Protein AF-A0A6C0L0I3-F1 (afdb_monomer_lite)

Foldseek 3Di:
DDDDPPADWDADPVHNPDTDGDFLVRLCVVLPHDPVVCPPHDRVVSCVCSVPDHSVVVVVVVVVVVVQVVCVVVQKGKWWWKFAQPVDPDDALVRIDTFIWIQGLQQWIDGDPVRVVVVTGFDADPQWIWTADPPAPDDDSNDDDTDIFGWDDDDPTIGTPDPPND

pLDDT: mean 88.25, std 11.43, range [36.69, 97.19]

Secondary structure (DSSP, 8-state):
----TTSPPEEPSS-TT-EEPPPHHHHHHHTT--GGGGTT--HHHHHHHHHHS--HHHHHHHHHHHHHHHHHHTTEEEEEEEEE-TTSSS--TTSEEEEEEEEETT-EEEE-HHHHTTTPPB-EETTEEEEE-TT--EEETTEEEEEEEEEEEETTEEEE-SGGG-

Sequence (166 aa):
MQCRSTEPFIVHPEQPELSRIFTPTEHCRVKGIPEELIQGLSDTVAHQILGQSVVFPAFEALALALGNSLWSWVGMMPIMVEVVDESQPVIGGDDFHWATALVDAKGTLKLSPAAQKQGMPFNIMDGQLAVYSPNGTQKSCGHKPCEYLPVMMSGDAIMVTSSLVH

InterPro domains:
  IPR029063 S-adenosyl-L-methionine-dependent methyltransferase superfamily [SSF53335] (7-70)

Organism: Klebsiella oxytoca (NCBI:txid571)

Radius of gyration: 22.99 Å; chains: 1; bounding box: 58×33×54 Å

Structure (mmCIF, N/CA/C/O backbone):
data_AF-A0A6C0L0I3-F1
#
_entry.id   AF-A0A6C0L0I3-F1
#
loop_
_atom_site.group_PDB
_atom_site.id
_atom_site.type_symbol
_atom_site.label_atom_id
_atom_site.label_alt_id
_atom_site.label_comp_id
_atom_site.label_asym_id
_atom_site.label_entity_id
_atom_site.label_seq_id
_atom_site.pdbx_PDB_ins_code
_atom_site.Cartn_x
_atom_site.Cartn_y
_atom_site.Cartn_z
_atom_site.occupancy
_atom_site.B_iso_or_equiv
_atom_site.auth_seq_id
_atom_site.auth_comp_id
_atom_site.auth_asym_id
_atom_site.auth_atom_id
_atom_site.pdbx_PDB_model_num
ATOM 1 N N . MET A 1 1 ? 29.157 -0.554 -30.844 1.00 41.69 1 MET A N 1
ATOM 2 C CA . MET A 1 1 ? 28.101 -0.222 -29.863 1.00 41.69 1 MET A CA 1
ATOM 3 C C . MET A 1 1 ? 28.792 -0.086 -28.515 1.00 41.69 1 MET A C 1
ATOM 5 O O . MET A 1 1 ? 29.497 -1.010 -28.137 1.00 41.69 1 MET A O 1
ATOM 9 N N . GLN A 1 2 ? 28.746 1.081 -27.871 1.00 42.22 2 GLN A N 1
ATOM 10 C CA . GLN A 1 2 ? 29.479 1.306 -26.620 1.00 42.22 2 GLN A CA 1
ATOM 11 C C . GLN A 1 2 ? 28.735 0.610 -25.472 1.00 42.22 2 GLN A C 1
ATOM 13 O O . GLN A 1 2 ? 27.675 1.068 -25.055 1.00 42.22 2 GLN A O 1
ATOM 18 N N . CYS A 1 3 ? 29.264 -0.527 -25.011 1.00 53.19 3 CYS A N 1
ATOM 19 C CA . CYS A 1 3 ? 28.746 -1.248 -23.850 1.00 53.19 3 CYS A CA 1
ATOM 20 C C . CYS A 1 3 ? 28.895 -0.389 -22.589 1.00 53.19 3 CYS A C 1
ATOM 22 O O . CYS A 1 3 ? 29.996 0.068 -22.273 1.00 53.19 3 CYS A O 1
ATOM 24 N N . ARG A 1 4 ? 27.798 -0.172 -21.855 1.00 59.34 4 ARG A N 1
ATOM 25 C CA . ARG A 1 4 ? 27.837 0.457 -20.530 1.00 59.34 4 ARG A CA 1
ATOM 26 C C . ARG A 1 4 ? 28.361 -0.568 -19.525 1.00 59.34 4 ARG A C 1
ATOM 28 O O . ARG A 1 4 ? 27.843 -1.673 -19.448 1.00 59.34 4 ARG A O 1
ATOM 35 N N . SER A 1 5 ? 29.407 -0.207 -18.782 1.00 55.03 5 SER A N 1
ATOM 36 C CA . SER A 1 5 ? 30.237 -1.141 -18.001 1.00 55.03 5 SER A CA 1
ATOM 37 C C . SER A 1 5 ? 29.525 -1.864 -16.846 1.00 55.03 5 SER A C 1
ATOM 39 O O . SER A 1 5 ? 30.098 -2.800 -16.296 1.00 55.03 5 SER A O 1
ATOM 41 N N . THR A 1 6 ? 28.337 -1.419 -16.434 1.00 59.88 6 THR A N 1
ATOM 42 C CA . THR A 1 6 ? 27.660 -1.892 -15.212 1.00 59.88 6 THR A CA 1
ATOM 43 C C . THR A 1 6 ? 26.237 -2.401 -15.441 1.00 59.88 6 THR A C 1
ATOM 45 O O . THR A 1 6 ? 25.620 -2.888 -14.498 1.00 59.88 6 THR A O 1
ATOM 48 N N . GLU A 1 7 ? 25.697 -2.300 -16.659 1.00 70.31 7 GLU A N 1
ATOM 49 C CA . GLU A 1 7 ? 24.358 -2.813 -16.971 1.00 70.31 7 GLU A CA 1
ATOM 50 C C . GLU A 1 7 ? 24.451 -4.295 -17.394 1.00 70.31 7 GLU A C 1
ATOM 52 O O . GLU A 1 7 ? 25.364 -4.651 -18.144 1.00 70.31 7 GLU A O 1
ATOM 57 N N . PRO A 1 8 ? 23.546 -5.180 -16.928 1.00 75.88 8 PRO A N 1
ATOM 58 C CA . PRO A 1 8 ? 23.550 -6.579 -17.343 1.00 75.88 8 PRO A CA 1
ATOM 59 C C . PRO A 1 8 ? 23.251 -6.709 -18.839 1.00 75.88 8 PRO A C 1
ATOM 61 O O . PRO A 1 8 ? 22.411 -5.988 -19.382 1.00 75.88 8 PRO A O 1
ATOM 64 N N . PHE A 1 9 ? 23.891 -7.681 -19.484 1.00 86.44 9 PHE A N 1
ATOM 65 C CA . PHE A 1 9 ? 23.606 -8.054 -20.866 1.00 86.44 9 PHE A CA 1
ATOM 66 C C . PHE A 1 9 ? 22.770 -9.330 -20.902 1.00 86.44 9 PHE A C 1
ATOM 68 O O . PHE A 1 9 ? 23.040 -10.282 -20.168 1.00 86.44 9 PHE A O 1
ATOM 75 N N . ILE A 1 10 ? 21.779 -9.363 -21.789 1.00 87.38 10 ILE A N 1
ATOM 76 C CA . ILE A 1 10 ? 21.061 -10.592 -22.119 1.00 87.38 10 ILE A CA 1
ATOM 77 C C . ILE A 1 10 ? 21.878 -11.318 -23.189 1.00 87.38 10 ILE A C 1
ATOM 79 O O . ILE A 1 10 ? 22.056 -10.793 -24.291 1.00 87.38 10 ILE A O 1
ATOM 83 N N . VAL A 1 11 ? 22.372 -12.512 -22.861 1.00 91.25 11 VAL A N 1
ATOM 84 C CA . VAL A 1 11 ? 23.047 -13.415 -23.808 1.00 91.25 11 VAL A CA 1
ATOM 85 C C . VAL A 1 11 ? 21.998 -14.119 -24.667 1.00 91.25 11 VAL A C 1
ATOM 87 O O . VAL A 1 11 ? 20.935 -14.497 -24.172 1.00 91.25 11 VAL A O 1
ATOM 90 N N . HIS A 1 12 ? 22.278 -14.288 -25.958 1.00 90.94 12 HIS A N 1
ATOM 91 C CA . HIS A 1 12 ? 21.389 -15.016 -26.856 1.00 90.94 12 HIS A CA 1
ATOM 92 C C . HIS A 1 12 ? 21.338 -16.510 -26.471 1.00 90.94 12 HIS A C 1
ATOM 94 O O . HIS A 1 12 ? 22.391 -17.113 -26.261 1.00 90.94 12 HIS A O 1
ATOM 100 N N . PRO A 1 13 ? 20.150 -17.143 -26.409 1.00 91.75 13 PRO A N 1
ATOM 101 C CA . PRO A 1 13 ? 20.002 -18.506 -25.885 1.00 91.75 13 PRO A CA 1
ATOM 102 C C . PRO A 1 13 ? 20.746 -19.577 -26.699 1.00 91.75 13 PRO A C 1
ATOM 104 O O . PRO A 1 13 ? 21.175 -20.579 -26.137 1.00 91.75 13 PRO A O 1
ATOM 107 N N . GLU A 1 14 ? 20.913 -19.365 -28.007 1.00 93.31 14 GLU A N 1
ATOM 108 C CA . GLU A 1 14 ? 21.525 -20.340 -28.928 1.00 93.31 14 GLU A CA 1
ATOM 109 C C . GLU A 1 14 ? 22.889 -19.901 -29.489 1.00 93.31 14 GLU A C 1
ATOM 111 O O . GLU A 1 14 ? 23.575 -20.698 -30.120 1.00 93.31 14 GLU A O 1
ATOM 116 N N . GLN A 1 15 ? 23.284 -18.638 -29.283 1.00 93.75 15 GLN A N 1
ATOM 117 C CA . GLN A 1 15 ? 24.496 -18.038 -29.867 1.00 93.75 15 GLN A CA 1
ATOM 118 C C . GLN A 1 15 ? 25.263 -17.309 -28.758 1.00 93.75 15 GLN A C 1
ATOM 120 O O . GLN A 1 15 ? 25.068 -16.106 -28.572 1.00 93.75 15 GLN A O 1
ATOM 125 N N . PRO A 1 16 ? 26.073 -18.025 -27.956 1.00 88.19 16 PRO A N 1
ATOM 126 C CA . PRO A 1 16 ? 26.720 -17.477 -26.760 1.00 88.19 16 PRO A CA 1
ATOM 127 C C . PRO A 1 16 ? 27.603 -16.242 -27.007 1.00 88.19 16 PRO A C 1
ATOM 129 O O . PRO A 1 16 ? 27.883 -15.484 -26.081 1.00 88.19 16 PRO A O 1
ATOM 132 N N . GLU A 1 17 ? 28.048 -16.033 -28.244 1.00 90.88 17 GLU A N 1
ATOM 133 C CA . GLU A 1 17 ? 28.826 -14.882 -28.698 1.00 90.88 17 GLU A CA 1
ATOM 134 C C . GLU A 1 17 ? 27.998 -13.603 -28.894 1.00 90.88 17 GLU A C 1
ATOM 136 O O . GLU A 1 17 ? 28.565 -12.510 -28.972 1.00 90.88 17 GLU A O 1
ATOM 141 N N . LEU A 1 18 ? 26.668 -13.715 -28.964 1.00 89.81 18 LEU A N 1
ATOM 142 C CA . LEU A 1 18 ? 25.767 -12.581 -29.120 1.00 89.81 18 LEU A CA 1
ATOM 143 C C . LEU A 1 18 ? 25.151 -12.177 -27.783 1.00 89.81 18 LEU A C 1
ATOM 145 O O . LEU A 1 18 ? 24.629 -12.993 -27.023 1.00 89.81 18 LEU A O 1
ATOM 149 N N . SER A 1 19 ? 25.145 -10.873 -27.522 1.00 90.81 19 SER A N 1
ATOM 150 C CA . SER A 1 19 ? 24.424 -10.292 -26.396 1.00 90.81 19 SER A CA 1
ATOM 151 C C . SER A 1 19 ? 23.845 -8.928 -26.750 1.00 90.81 19 SER A C 1
ATOM 153 O O . SER A 1 19 ? 24.272 -8.275 -27.706 1.00 90.81 19 SER A O 1
ATOM 155 N N . ARG A 1 20 ? 22.846 -8.496 -25.981 1.00 90.31 20 ARG A N 1
ATOM 156 C CA . ARG A 1 20 ? 22.242 -7.167 -26.105 1.00 90.31 20 ARG A CA 1
ATOM 157 C C . ARG A 1 20 ? 21.977 -6.548 -24.742 1.00 90.31 20 ARG A C 1
ATOM 159 O O . ARG A 1 20 ? 21.886 -7.247 -23.735 1.00 90.31 20 ARG A O 1
ATOM 166 N N . ILE A 1 21 ? 21.792 -5.235 -24.736 1.00 88.19 21 ILE A N 1
ATOM 167 C CA . ILE A 1 21 ? 21.227 -4.523 -23.589 1.00 88.19 21 ILE A CA 1
ATOM 168 C C . ILE A 1 21 ? 19.713 -4.757 -23.496 1.00 88.19 21 ILE A C 1
ATOM 170 O O . ILE A 1 21 ? 19.066 -5.178 -24.466 1.00 88.19 21 ILE A O 1
ATOM 174 N N . PHE A 1 22 ? 19.150 -4.463 -22.327 1.00 91.38 22 PHE A N 1
ATOM 175 C CA . PHE A 1 22 ? 17.704 -4.390 -22.146 1.00 91.38 22 PHE A CA 1
ATOM 176 C C . PHE A 1 22 ? 17.092 -3.309 -23.039 1.00 91.38 22 PHE A C 1
ATOM 178 O O . PHE A 1 22 ? 17.680 -2.248 -23.238 1.00 91.38 22 PHE A O 1
ATOM 185 N N . THR A 1 23 ? 15.883 -3.565 -23.527 1.00 93.31 23 THR A N 1
ATOM 186 C CA . THR A 1 23 ? 14.995 -2.510 -24.032 1.00 93.31 23 THR A CA 1
ATOM 187 C C . THR A 1 23 ? 14.541 -1.607 -22.874 1.00 93.31 23 THR A C 1
ATOM 189 O O . THR A 1 23 ? 14.595 -2.034 -21.712 1.00 93.31 23 THR A O 1
ATOM 192 N N . PRO A 1 24 ? 14.036 -0.387 -23.141 1.00 94.88 24 PRO A N 1
ATOM 193 C CA . PRO A 1 24 ? 13.484 0.466 -22.090 1.00 94.88 24 PRO A CA 1
ATOM 194 C C . PRO A 1 24 ? 12.393 -0.231 -21.268 1.00 94.88 24 PRO A C 1
ATOM 196 O O . PRO A 1 24 ? 12.420 -0.178 -20.042 1.00 94.88 24 PRO A O 1
ATOM 199 N N . THR A 1 25 ? 11.480 -0.952 -21.925 1.00 95.88 25 THR A N 1
ATOM 200 C CA . THR A 1 25 ? 10.401 -1.703 -21.267 1.00 95.88 25 THR A CA 1
ATOM 201 C C . THR A 1 25 ? 10.936 -2.811 -20.362 1.00 95.88 25 THR A C 1
ATOM 203 O O . THR A 1 25 ? 10.491 -2.951 -19.226 1.00 95.88 25 THR A O 1
ATOM 206 N N . GLU A 1 26 ? 11.927 -3.584 -20.814 1.00 94.81 26 GLU A N 1
ATOM 207 C CA . GLU A 1 26 ? 12.547 -4.615 -19.971 1.00 94.81 26 GLU A CA 1
ATOM 208 C C . GLU A 1 26 ? 13.272 -4.000 -18.767 1.00 94.81 26 GLU A C 1
ATOM 210 O O . GLU A 1 26 ? 13.109 -4.480 -17.649 1.00 94.81 26 GLU A O 1
ATOM 215 N N . HIS A 1 27 ? 14.019 -2.910 -18.963 1.00 93.06 27 HIS A N 1
ATOM 216 C CA . HIS A 1 27 ? 14.692 -2.199 -17.872 1.00 93.06 27 HIS A CA 1
ATOM 217 C C . HIS A 1 27 ? 13.684 -1.632 -16.855 1.00 93.06 27 HIS A C 1
ATOM 219 O O . HIS A 1 27 ? 13.899 -1.728 -15.646 1.00 93.06 27 HIS A O 1
ATOM 225 N N . CYS A 1 28 ? 12.559 -1.101 -17.336 1.00 95.12 28 CYS A N 1
ATOM 226 C CA . CYS A 1 28 ? 11.449 -0.616 -16.520 1.00 95.12 28 CYS A CA 1
ATOM 227 C C . CYS A 1 28 ? 10.882 -1.728 -15.624 1.00 95.12 28 CYS A C 1
ATOM 229 O O . CYS A 1 28 ? 10.822 -1.568 -14.402 1.00 95.12 28 CYS A O 1
ATOM 231 N N . ARG A 1 29 ? 10.606 -2.903 -16.206 1.00 94.69 29 ARG A N 1
ATOM 232 C CA . ARG A 1 29 ? 10.135 -4.094 -15.479 1.00 94.69 29 ARG A CA 1
ATOM 233 C C . ARG A 1 29 ? 11.150 -4.616 -14.469 1.00 94.69 29 ARG A C 1
ATOM 235 O O . ARG A 1 29 ? 10.763 -4.948 -13.354 1.00 94.69 29 ARG A O 1
ATOM 242 N N . VAL A 1 30 ? 12.441 -4.645 -14.814 1.00 92.38 30 VAL A N 1
ATOM 243 C CA . VAL A 1 30 ? 13.516 -5.047 -13.884 1.00 92.38 30 VAL A CA 1
ATOM 244 C C . VAL A 1 30 ? 13.537 -4.153 -12.642 1.00 92.38 30 VAL A C 1
ATOM 246 O O . VAL A 1 30 ? 13.772 -4.640 -11.539 1.00 92.38 30 VAL A O 1
ATOM 249 N N . LYS A 1 31 ? 13.258 -2.854 -12.796 1.00 92.75 31 LYS A N 1
ATOM 250 C CA . LYS A 1 31 ? 13.170 -1.915 -11.668 1.00 92.75 31 LYS A CA 1
ATOM 251 C C . LYS A 1 31 ? 11.800 -1.884 -10.985 1.00 92.75 31 LYS A C 1
ATOM 253 O O . LYS A 1 31 ? 11.663 -1.180 -9.987 1.00 92.75 31 LYS A O 1
ATOM 258 N N . GLY A 1 32 ? 10.815 -2.628 -11.493 1.00 95.44 32 GLY A N 1
ATOM 259 C CA . GLY A 1 32 ? 9.432 -2.610 -11.012 1.00 95.44 32 GLY A CA 1
ATOM 260 C C . GLY A 1 32 ? 8.746 -1.251 -11.177 1.00 95.44 32 GLY A C 1
ATOM 261 O O . GLY A 1 32 ? 7.854 -0.934 -10.403 1.00 95.44 32 GLY A O 1
ATOM 262 N N . ILE A 1 33 ? 9.200 -0.428 -12.126 1.00 95.94 33 ILE A N 1
ATOM 263 C CA . ILE A 1 33 ? 8.650 0.908 -12.386 1.00 95.94 33 ILE A CA 1
ATOM 264 C C . ILE A 1 33 ? 7.431 0.769 -13.321 1.00 95.94 33 ILE A C 1
ATOM 266 O O . ILE A 1 33 ? 7.469 -0.067 -14.226 1.00 95.94 33 ILE A O 1
ATOM 270 N N . PRO A 1 34 ? 6.363 1.571 -13.154 1.00 95.06 34 PRO A N 1
ATOM 271 C CA . PRO A 1 34 ? 5.249 1.619 -14.105 1.00 95.06 34 PRO A CA 1
ATOM 272 C C . PRO A 1 34 ? 5.686 2.052 -15.517 1.00 95.06 34 PRO A C 1
ATOM 274 O O . PRO A 1 34 ? 6.351 3.076 -15.683 1.00 95.06 34 PRO A O 1
ATOM 277 N N . GLU A 1 35 ? 5.283 1.304 -16.552 1.00 96.50 35 GLU A N 1
ATOM 278 C CA . GLU A 1 35 ? 5.678 1.572 -17.951 1.00 96.50 35 GLU A CA 1
ATOM 279 C C . GLU A 1 35 ? 5.163 2.925 -18.478 1.00 96.50 35 GLU A C 1
ATOM 281 O O . GLU A 1 35 ? 5.799 3.544 -19.332 1.00 96.50 35 GLU A O 1
ATOM 286 N N . GLU A 1 36 ? 4.058 3.428 -17.923 1.00 96.5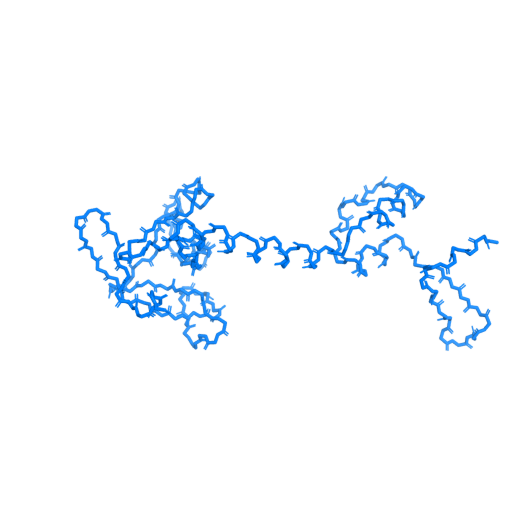6 36 GLU A N 1
ATOM 287 C CA . GLU A 1 36 ? 3.509 4.764 -18.199 1.00 96.56 36 GLU A CA 1
ATOM 288 C C . GLU A 1 36 ? 4.522 5.898 -17.966 1.00 96.56 36 GLU A C 1
ATOM 290 O O . GLU A 1 36 ? 4.474 6.915 -18.656 1.00 96.56 36 GLU A O 1
ATOM 295 N N . LEU A 1 37 ? 5.505 5.705 -17.075 1.00 94.94 37 LEU A N 1
ATOM 296 C CA . LEU A 1 37 ? 6.549 6.693 -16.784 1.00 94.94 37 LEU A CA 1
ATOM 297 C C . LEU A 1 37 ? 7.513 6.919 -17.965 1.00 94.94 37 LEU A C 1
ATOM 299 O O . LEU A 1 37 ? 8.181 7.951 -18.031 1.00 94.94 37 LEU A O 1
ATOM 303 N N . ILE A 1 38 ? 7.607 5.960 -18.891 1.00 96.38 38 ILE A N 1
ATOM 304 C CA . ILE A 1 38 ? 8.473 6.041 -20.078 1.00 96.38 38 ILE A CA 1
ATOM 305 C C . ILE A 1 38 ? 7.691 6.105 -21.396 1.00 96.38 38 ILE A C 1
ATOM 307 O O . ILE A 1 38 ? 8.293 6.133 -22.473 1.00 96.38 38 ILE A O 1
ATOM 311 N N . GLN A 1 39 ? 6.359 6.118 -21.336 1.00 96.56 39 GLN A N 1
ATOM 312 C CA . GLN A 1 39 ? 5.504 6.051 -22.514 1.00 96.56 39 GLN A CA 1
ATOM 313 C C . GLN A 1 39 ? 5.700 7.273 -23.424 1.00 96.56 39 GLN A C 1
ATOM 315 O O . GLN A 1 39 ? 5.652 8.421 -22.989 1.00 96.56 39 GLN A O 1
ATOM 320 N N . GLY A 1 40 ? 5.909 7.022 -24.721 1.00 96.12 40 GLY A N 1
ATOM 321 C CA . GLY A 1 40 ? 6.089 8.072 -25.731 1.00 96.12 40 GLY A CA 1
ATOM 322 C C . GLY A 1 40 ? 7.469 8.743 -25.732 1.00 96.12 40 GLY A C 1
ATOM 323 O O . GLY A 1 40 ? 7.694 9.657 -26.525 1.00 96.12 40 GLY A O 1
ATOM 324 N N . LEU A 1 41 ? 8.403 8.301 -24.884 1.00 96.75 41 LEU A N 1
ATOM 325 C CA . LEU A 1 41 ? 9.769 8.818 -24.856 1.00 96.75 41 LEU A CA 1
ATOM 326 C C . LEU A 1 41 ? 10.670 8.076 -25.848 1.00 96.75 41 LEU A C 1
ATOM 328 O O . LEU A 1 41 ? 10.476 6.898 -26.136 1.00 96.75 41 LEU A O 1
ATOM 332 N N . SER A 1 42 ? 11.711 8.756 -26.334 1.00 96.69 42 SER A N 1
ATOM 333 C CA . SER A 1 42 ? 12.7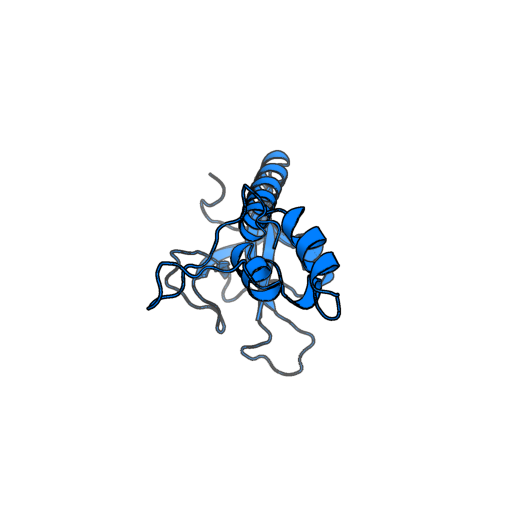95 8.081 -27.061 1.00 96.69 42 SER A CA 1
ATOM 334 C C . SER A 1 42 ? 13.560 7.126 -26.141 1.00 96.69 42 SER A C 1
ATOM 336 O O . SER A 1 42 ? 13.756 7.443 -24.963 1.00 96.69 42 SER A O 1
ATOM 338 N N . ASP A 1 43 ? 14.106 6.044 -26.697 1.00 94.69 43 ASP A N 1
ATOM 339 C CA . ASP A 1 43 ? 14.895 5.055 -25.953 1.00 94.69 43 ASP A CA 1
ATOM 340 C C . ASP A 1 43 ? 16.001 5.692 -25.104 1.00 94.69 43 ASP A C 1
ATOM 342 O O . ASP A 1 43 ? 16.215 5.309 -23.957 1.00 94.69 43 ASP A O 1
ATOM 346 N N . THR A 1 44 ? 16.684 6.714 -25.628 1.00 93.81 44 THR A N 1
ATOM 347 C CA . THR A 1 44 ? 17.765 7.388 -24.892 1.00 93.81 44 THR A CA 1
ATOM 348 C C . THR A 1 44 ? 17.252 8.093 -23.639 1.00 93.81 44 THR A C 1
ATOM 350 O O . THR A 1 44 ? 17.844 7.935 -22.571 1.00 93.81 44 THR A O 1
ATOM 353 N N . VAL A 1 45 ? 16.148 8.837 -23.747 1.00 95.81 45 VAL A N 1
ATOM 354 C CA . VAL A 1 45 ? 15.542 9.539 -22.604 1.00 95.81 45 VAL A CA 1
ATOM 355 C C . VAL A 1 45 ? 14.968 8.534 -21.605 1.00 95.81 45 VAL A C 1
ATOM 357 O O . VAL A 1 45 ? 15.229 8.651 -20.409 1.00 95.81 45 VAL A O 1
ATOM 360 N N . ALA A 1 46 ? 14.271 7.500 -22.084 1.00 96.00 46 ALA A N 1
ATOM 361 C CA . ALA A 1 46 ? 13.736 6.447 -21.229 1.00 96.00 46 ALA A CA 1
ATOM 362 C C . ALA A 1 46 ? 14.853 5.748 -20.432 1.00 96.00 46 ALA A C 1
ATOM 364 O O . ALA A 1 46 ? 14.770 5.642 -19.210 1.00 96.00 46 ALA A O 1
ATOM 365 N N . HIS A 1 47 ? 15.958 5.360 -21.080 1.00 93.12 47 HIS A N 1
ATOM 366 C CA . HIS A 1 47 ? 17.100 4.752 -20.390 1.00 93.12 47 HIS A CA 1
ATOM 367 C C . HIS A 1 47 ? 17.802 5.696 -19.407 1.00 93.12 47 HIS A C 1
ATOM 369 O O . HIS A 1 47 ? 18.365 5.214 -18.425 1.00 93.12 47 HIS A O 1
ATOM 375 N N . GLN A 1 48 ? 17.795 7.014 -19.633 1.00 93.62 48 GLN A N 1
ATOM 376 C CA . GLN A 1 48 ? 18.336 7.977 -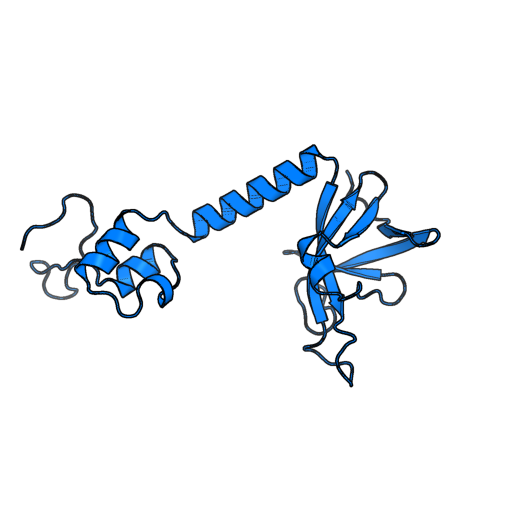18.666 1.00 93.62 48 GLN A CA 1
ATOM 377 C C . GLN A 1 48 ? 17.476 8.045 -17.403 1.00 93.62 48 GLN A C 1
ATOM 379 O O . GLN A 1 48 ? 18.012 7.912 -16.303 1.00 93.62 48 GLN A O 1
ATOM 384 N N . ILE A 1 49 ? 16.156 8.186 -17.562 1.00 94.38 49 ILE A N 1
ATOM 385 C CA . ILE A 1 49 ? 15.206 8.201 -16.443 1.00 94.38 49 ILE A CA 1
ATOM 386 C C . ILE A 1 49 ? 15.322 6.899 -15.653 1.00 94.38 49 ILE A C 1
ATOM 388 O O . ILE A 1 49 ? 15.556 6.922 -14.445 1.00 94.38 49 ILE A O 1
ATOM 392 N N . LEU A 1 50 ? 15.236 5.758 -16.340 1.00 93.25 50 LEU A N 1
ATOM 393 C CA . LEU A 1 50 ? 15.316 4.450 -15.701 1.00 93.25 50 LEU A CA 1
ATOM 394 C C . LEU A 1 50 ? 16.673 4.234 -15.039 1.00 93.25 50 LEU A C 1
ATOM 396 O O . LEU A 1 50 ? 16.713 3.794 -13.898 1.00 93.25 50 LEU A O 1
ATOM 400 N N . GLY A 1 51 ? 17.782 4.589 -15.694 1.00 90.44 51 GLY A N 1
ATOM 401 C CA . GLY A 1 51 ? 19.133 4.430 -15.149 1.00 90.44 51 GLY A CA 1
ATOM 402 C C . GLY A 1 51 ? 19.343 5.183 -13.834 1.00 90.44 51 GLY A C 1
ATOM 403 O O . GLY A 1 51 ? 19.915 4.616 -12.906 1.00 90.44 51 GLY A O 1
ATOM 404 N N . GLN A 1 52 ? 18.810 6.404 -13.729 1.00 92.00 52 GLN A N 1
ATOM 405 C CA . GLN A 1 52 ? 18.913 7.256 -12.535 1.00 92.00 52 GLN A CA 1
ATOM 406 C C . GLN A 1 52 ? 17.819 7.003 -11.487 1.00 92.00 52 GLN A C 1
ATOM 408 O O . GLN A 1 52 ? 17.879 7.541 -10.385 1.00 92.00 52 GLN A O 1
ATOM 413 N N . SER A 1 53 ? 16.818 6.187 -11.814 1.00 94.06 53 SER A N 1
ATOM 414 C CA . SER A 1 53 ? 15.750 5.831 -10.883 1.00 94.06 53 SER A CA 1
ATOM 415 C C . SER A 1 53 ? 16.191 4.773 -9.875 1.00 94.06 53 SER A C 1
ATOM 417 O O . SER A 1 53 ? 17.107 3.978 -10.106 1.00 94.06 53 SER A O 1
ATOM 419 N N . VAL A 1 54 ? 15.474 4.721 -8.761 1.00 93.69 54 VAL A N 1
ATOM 420 C CA . VAL A 1 54 ? 15.606 3.680 -7.740 1.00 93.69 54 VAL A CA 1
ATOM 421 C C . VAL A 1 54 ? 14.948 2.364 -8.183 1.00 93.69 54 VAL A C 1
ATOM 423 O O . VAL A 1 54 ? 14.293 2.305 -9.223 1.00 93.69 54 VAL A O 1
ATOM 426 N N . VAL A 1 55 ? 15.103 1.301 -7.389 1.00 94.62 55 VAL A N 1
ATOM 427 C CA . VAL A 1 55 ? 14.265 0.095 -7.509 1.00 94.62 55 VAL A CA 1
ATOM 428 C C . VAL A 1 55 ? 12.930 0.393 -6.831 1.00 94.62 55 VAL A C 1
ATOM 430 O O . VAL A 1 55 ? 12.889 0.593 -5.617 1.00 94.62 55 VAL A O 1
ATOM 433 N N . PHE A 1 56 ? 11.855 0.463 -7.612 1.00 95.56 56 PHE A N 1
ATOM 434 C CA . PHE A 1 56 ? 10.574 1.019 -7.176 1.00 95.56 56 PHE A CA 1
ATOM 435 C C . PHE A 1 56 ? 9.944 0.243 -6.002 1.00 95.56 56 PHE A C 1
ATOM 437 O O . PHE A 1 56 ? 9.736 0.869 -4.960 1.00 95.56 56 PHE A O 1
ATOM 444 N N . PRO A 1 57 ? 9.801 -1.102 -6.045 1.00 95.75 57 PRO A N 1
ATOM 445 C CA . PRO A 1 57 ? 9.233 -1.855 -4.920 1.00 95.75 57 PRO A CA 1
ATOM 446 C C . PRO A 1 57 ? 10.034 -1.731 -3.616 1.00 95.75 57 PRO A C 1
ATOM 448 O O . PRO A 1 57 ? 9.478 -1.786 -2.521 1.00 95.75 57 PRO A O 1
ATOM 451 N N . ALA A 1 58 ? 11.356 -1.541 -3.709 1.00 96.19 58 ALA A N 1
ATOM 452 C CA . ALA A 1 58 ? 12.197 -1.354 -2.528 1.00 96.19 58 ALA A CA 1
ATOM 453 C C . ALA A 1 58 ? 11.905 -0.013 -1.836 1.00 96.19 58 ALA A C 1
ATOM 455 O O . ALA A 1 58 ? 11.900 0.063 -0.608 1.00 96.19 58 ALA A O 1
ATOM 456 N N . PHE A 1 59 ? 11.633 1.036 -2.616 1.00 95.81 59 PHE A N 1
ATOM 457 C CA . PHE A 1 59 ? 11.268 2.343 -2.078 1.00 95.81 59 PHE A CA 1
ATOM 458 C C . PHE A 1 59 ? 9.821 2.396 -1.584 1.00 95.81 59 PHE A C 1
ATOM 460 O O . PHE A 1 59 ? 9.569 3.080 -0.595 1.00 95.81 59 PHE A O 1
ATOM 467 N N . GLU A 1 60 ? 8.898 1.638 -2.180 1.00 95.00 60 GLU A N 1
ATOM 468 C CA . GLU A 1 60 ? 7.557 1.447 -1.610 1.00 95.00 60 GLU A CA 1
ATOM 469 C C . GLU A 1 60 ? 7.627 0.786 -0.228 1.00 95.00 60 GLU A C 1
ATOM 471 O O . GLU A 1 60 ? 7.044 1.290 0.733 1.00 95.00 60 GLU A O 1
ATOM 476 N N . ALA A 1 61 ? 8.409 -0.291 -0.092 1.00 94.81 61 ALA A N 1
ATOM 477 C CA . ALA A 1 61 ? 8.618 -0.957 1.193 1.00 94.81 61 ALA A CA 1
ATOM 478 C C . ALA A 1 61 ? 9.279 -0.029 2.228 1.00 94.81 61 ALA A C 1
ATOM 480 O O . ALA A 1 61 ? 8.860 0.007 3.388 1.00 94.81 61 ALA A O 1
ATOM 481 N N . LEU A 1 62 ? 10.279 0.759 1.811 1.00 97.19 62 LEU A N 1
ATOM 482 C CA . LEU A 1 62 ? 10.917 1.764 2.664 1.00 97.19 62 LEU A CA 1
ATOM 483 C C . LEU A 1 62 ? 9.921 2.836 3.123 1.00 97.19 62 LEU A C 1
ATOM 485 O O . LEU A 1 62 ? 9.900 3.181 4.303 1.00 97.19 62 LEU A O 1
ATOM 489 N N . ALA A 1 63 ? 9.098 3.358 2.212 1.00 95.50 63 ALA A N 1
ATOM 490 C CA . ALA A 1 63 ? 8.103 4.377 2.524 1.00 95.50 63 ALA A CA 1
ATOM 491 C C . ALA A 1 63 ? 7.032 3.848 3.489 1.00 95.50 63 ALA A C 1
ATOM 493 O O . ALA A 1 63 ? 6.684 4.542 4.445 1.00 95.50 63 ALA A O 1
ATOM 494 N N . LEU A 1 64 ? 6.564 2.610 3.294 1.00 91.44 64 LEU A N 1
ATOM 495 C CA . LEU A 1 64 ? 5.644 1.940 4.215 1.00 91.44 64 LEU A CA 1
ATOM 496 C C . LEU A 1 64 ? 6.261 1.794 5.612 1.00 91.44 64 LEU A C 1
ATOM 498 O O . LEU A 1 64 ? 5.638 2.169 6.606 1.00 91.44 64 LEU A O 1
ATOM 502 N N . ALA A 1 65 ? 7.497 1.293 5.696 1.00 94.75 65 ALA A N 1
ATOM 503 C CA . ALA A 1 65 ? 8.200 1.130 6.967 1.00 94.75 65 ALA A CA 1
ATOM 504 C C . ALA A 1 65 ? 8.400 2.474 7.683 1.00 94.75 65 ALA A C 1
ATOM 506 O O . ALA A 1 65 ? 8.105 2.589 8.873 1.00 94.75 65 ALA A O 1
ATOM 507 N N . LEU A 1 66 ? 8.826 3.506 6.949 1.00 96.12 66 LEU A N 1
ATOM 508 C CA . LEU A 1 66 ? 8.985 4.859 7.475 1.00 96.12 66 LEU A CA 1
ATOM 509 C C . LEU A 1 66 ? 7.654 5.426 7.982 1.00 96.12 66 LEU A C 1
ATOM 511 O O . LEU A 1 66 ? 7.602 5.950 9.092 1.00 96.12 66 LEU A O 1
ATOM 515 N N . GLY A 1 67 ? 6.577 5.296 7.204 1.00 92.81 67 GLY A N 1
ATOM 516 C CA . GLY A 1 67 ? 5.239 5.734 7.602 1.00 92.81 67 GLY A CA 1
ATOM 517 C C . GLY A 1 67 ? 4.776 5.062 8.895 1.00 92.81 67 GLY A C 1
ATOM 518 O O . GLY A 1 67 ? 4.331 5.745 9.816 1.00 92.81 67 GLY A O 1
ATOM 519 N N . ASN A 1 68 ? 4.965 3.745 9.008 1.00 90.75 68 ASN A N 1
ATOM 520 C CA . ASN A 1 68 ? 4.648 2.991 10.223 1.00 90.75 68 ASN A CA 1
ATOM 521 C C . ASN A 1 68 ? 5.476 3.465 11.427 1.00 90.75 68 ASN A C 1
ATOM 523 O O . ASN A 1 68 ? 4.927 3.644 12.514 1.00 90.75 68 ASN A O 1
ATOM 527 N N . SER A 1 69 ? 6.776 3.723 11.244 1.00 94.81 69 SER A N 1
ATOM 528 C CA . SER A 1 69 ? 7.633 4.259 12.309 1.00 94.81 69 SER A CA 1
ATOM 529 C C . SER A 1 69 ? 7.212 5.659 12.756 1.00 94.81 69 SER A C 1
ATOM 531 O O . SER A 1 69 ? 7.198 5.936 13.952 1.00 94.81 69 SER A O 1
ATOM 533 N N . LEU A 1 70 ? 6.842 6.540 11.823 1.00 95.81 70 LEU A N 1
ATOM 534 C CA . LEU A 1 70 ? 6.386 7.894 12.145 1.00 95.81 70 LEU A CA 1
ATOM 535 C C . LEU A 1 70 ? 5.062 7.879 12.915 1.00 95.81 70 LEU A C 1
ATOM 537 O O . LEU A 1 70 ? 4.925 8.614 13.891 1.00 95.81 70 LEU A O 1
ATOM 541 N N . TRP A 1 71 ? 4.115 7.020 12.526 1.00 94.25 71 TRP A N 1
ATOM 542 C CA . TRP A 1 71 ? 2.869 6.848 13.274 1.00 94.25 71 TRP A CA 1
ATOM 543 C C . TRP A 1 71 ? 3.117 6.298 14.674 1.00 94.25 71 TRP A C 1
ATOM 545 O O . TRP A 1 71 ? 2.617 6.861 15.649 1.00 94.25 71 TRP A O 1
ATOM 555 N N . SER A 1 72 ? 3.956 5.267 14.781 1.00 91.31 72 SER A N 1
ATOM 556 C CA . SER A 1 72 ? 4.345 4.696 16.069 1.00 91.31 72 SER A CA 1
ATOM 557 C C . SER A 1 72 ? 4.987 5.746 16.981 1.00 91.31 72 SER A C 1
ATOM 559 O O . SER A 1 72 ? 4.638 5.830 18.158 1.00 91.31 72 SER A O 1
ATOM 561 N N . TRP A 1 73 ? 5.845 6.619 16.437 1.00 94.19 73 TRP A N 1
ATOM 562 C CA . TRP A 1 73 ? 6.472 7.700 17.201 1.00 94.19 73 TRP A CA 1
ATOM 563 C C . TRP A 1 73 ? 5.445 8.675 17.799 1.00 94.19 73 TRP A C 1
ATOM 565 O O . TRP A 1 73 ? 5.606 9.116 18.937 1.00 94.19 73 TRP A O 1
ATOM 575 N N . VAL A 1 74 ? 4.352 8.969 17.092 1.00 94.50 74 VAL A N 1
ATOM 576 C CA . VAL A 1 74 ? 3.262 9.814 17.618 1.00 94.50 74 VAL A CA 1
ATOM 577 C C . VAL A 1 74 ? 2.198 9.030 18.402 1.00 94.50 74 VAL A C 1
ATOM 579 O O . VAL A 1 74 ? 1.135 9.573 18.700 1.00 94.50 74 VAL A O 1
ATOM 582 N N . GLY A 1 75 ? 2.472 7.772 18.764 1.00 92.38 75 GLY A N 1
ATOM 583 C CA . GLY A 1 75 ? 1.582 6.941 19.580 1.00 92.38 75 GLY A CA 1
ATOM 584 C C . GLY A 1 75 ? 0.352 6.418 18.835 1.00 92.38 75 GLY A C 1
ATOM 585 O O . GLY A 1 75 ? -0.690 6.206 19.456 1.00 92.38 75 GLY A O 1
ATOM 586 N N . MET A 1 76 ? 0.464 6.246 17.517 1.00 94.19 76 MET A N 1
ATOM 587 C CA . MET A 1 76 ? -0.591 5.736 16.643 1.00 94.19 76 MET A CA 1
ATOM 588 C C . MET A 1 76 ? -0.144 4.439 15.967 1.00 94.19 76 MET A C 1
ATOM 590 O O . MET A 1 76 ? 0.976 4.336 15.469 1.00 94.19 76 MET A O 1
ATOM 594 N N . MET A 1 77 ? -1.042 3.466 15.882 1.00 92.81 77 MET A N 1
ATOM 595 C CA . MET A 1 77 ? -0.833 2.232 15.136 1.00 92.81 77 MET A CA 1
ATOM 596 C C . MET A 1 77 ? -1.690 2.246 13.863 1.00 92.81 77 MET A C 1
ATOM 598 O O . MET A 1 77 ? -2.918 2.297 13.967 1.00 92.81 77 MET A O 1
ATOM 602 N N . PRO A 1 78 ? -1.085 2.200 12.665 1.00 93.75 78 PRO A N 1
ATOM 603 C CA . PRO A 1 78 ? -1.840 2.064 11.432 1.00 93.75 78 PRO A CA 1
ATOM 604 C C . PRO A 1 78 ? -2.357 0.630 11.272 1.00 93.75 78 PRO A C 1
ATOM 606 O O . PRO A 1 78 ? -1.598 -0.329 11.394 1.00 93.75 78 PRO A O 1
ATOM 609 N N . ILE A 1 79 ? -3.641 0.492 10.955 1.00 92.62 79 ILE A N 1
ATOM 610 C CA . ILE A 1 79 ? -4.284 -0.775 10.597 1.00 92.62 79 ILE A CA 1
ATOM 611 C C . ILE A 1 79 ? -5.102 -0.591 9.319 1.00 92.62 79 ILE A C 1
ATOM 613 O O . ILE A 1 79 ? -5.615 0.494 9.047 1.00 92.62 79 ILE A O 1
ATOM 617 N N . MET A 1 80 ? -5.221 -1.643 8.517 1.00 93.62 80 MET A N 1
ATOM 618 C CA . MET A 1 80 ? -6.048 -1.630 7.311 1.00 93.62 80 MET A CA 1
ATOM 619 C C . MET A 1 80 ? -7.416 -2.207 7.646 1.00 93.62 80 MET A C 1
ATOM 621 O O . MET A 1 80 ? -7.511 -3.364 8.043 1.00 93.62 80 MET A O 1
ATOM 625 N N . VAL A 1 81 ? -8.460 -1.401 7.500 1.00 94.12 81 VAL A N 1
ATOM 626 C CA . VAL A 1 81 ? -9.827 -1.737 7.906 1.00 94.12 81 VAL A CA 1
ATOM 627 C C . VAL A 1 81 ? -10.764 -1.652 6.717 1.00 94.12 81 VAL A C 1
ATOM 629 O O . VAL A 1 81 ? -10.495 -0.914 5.765 1.00 94.12 81 VAL A O 1
ATOM 632 N N . GLU A 1 82 ? -11.850 -2.408 6.767 1.00 93.31 82 GLU A N 1
ATOM 633 C CA . GLU A 1 82 ? -12.874 -2.329 5.736 1.00 93.31 82 GLU A CA 1
ATOM 634 C C . GLU A 1 82 ? -13.744 -1.081 5.949 1.00 93.31 82 GLU A C 1
ATOM 636 O O . GLU A 1 82 ? -14.225 -0.810 7.054 1.00 93.31 82 GLU A O 1
ATOM 641 N N . VAL A 1 83 ? -13.923 -0.306 4.886 1.00 93.19 83 VAL A N 1
ATOM 642 C CA . VAL A 1 83 ? -14.832 0.841 4.798 1.00 93.19 83 VAL A CA 1
ATOM 643 C C . VAL A 1 83 ? -15.881 0.575 3.726 1.00 93.19 83 VAL A C 1
ATOM 645 O O . VAL A 1 83 ? -15.668 -0.282 2.869 1.00 93.19 83 VAL A O 1
ATOM 648 N N . VAL A 1 84 ? -17.005 1.284 3.783 1.00 92.25 84 VAL A N 1
ATOM 649 C CA . VAL A 1 84 ? -18.130 1.114 2.854 1.00 92.25 84 VAL A CA 1
ATOM 650 C C . VAL A 1 84 ? -18.412 2.401 2.077 1.00 92.25 84 VAL A C 1
ATOM 652 O O . VAL A 1 84 ? -18.405 3.495 2.636 1.00 92.25 84 VAL A O 1
ATOM 655 N N . ASP A 1 85 ? -18.647 2.275 0.777 1.00 91.69 85 ASP A N 1
ATOM 656 C CA . ASP A 1 85 ? -19.091 3.333 -0.120 1.00 91.69 85 ASP A CA 1
ATOM 657 C C . ASP A 1 85 ? -20.615 3.464 -0.068 1.00 91.69 85 ASP A C 1
ATOM 659 O O . ASP A 1 85 ? -21.361 2.811 -0.795 1.00 91.69 85 ASP A O 1
ATOM 663 N N . GLU A 1 86 ? -21.093 4.348 0.803 1.00 88.38 86 GLU A N 1
ATOM 664 C CA . GLU A 1 86 ? -22.526 4.623 0.950 1.00 88.38 86 GLU A CA 1
ATOM 665 C C . GLU A 1 86 ? -23.104 5.489 -0.183 1.00 88.38 86 GLU A C 1
ATOM 667 O O . GLU A 1 86 ? -24.303 5.770 -0.193 1.00 88.38 86 GLU A O 1
ATOM 672 N N . SER A 1 87 ? -22.282 5.946 -1.137 1.00 87.31 87 SER A N 1
ATOM 673 C CA . SER A 1 87 ? -22.777 6.737 -2.269 1.00 87.31 87 SER A CA 1
ATOM 674 C C . SER A 1 87 ? -23.492 5.883 -3.322 1.00 87.31 87 SER A C 1
ATOM 676 O O . SER A 1 87 ? -24.233 6.419 -4.154 1.00 87.31 87 SER A O 1
ATOM 678 N N . GLN A 1 88 ? -23.305 4.561 -3.279 1.00 82.56 88 GLN A N 1
ATOM 679 C CA . GLN A 1 88 ? -23.898 3.632 -4.231 1.00 82.56 88 GLN A CA 1
ATOM 680 C C . GLN A 1 88 ? -25.346 3.270 -3.858 1.00 82.56 88 GLN A C 1
ATOM 682 O O . GLN A 1 88 ? -25.697 3.159 -2.684 1.00 82.56 88 GLN A O 1
ATOM 687 N N . PRO A 1 89 ? -26.233 3.075 -4.853 1.00 78.94 89 PRO A N 1
ATOM 688 C CA . PRO A 1 89 ? -27.661 2.865 -4.611 1.00 78.94 89 PRO A CA 1
ATOM 689 C C . PRO A 1 89 ? -28.010 1.476 -4.049 1.00 78.94 89 PRO A C 1
ATOM 691 O O . PRO A 1 89 ? -29.142 1.276 -3.604 1.00 78.94 89 PRO A O 1
ATOM 694 N N . VAL A 1 90 ? -27.097 0.503 -4.114 1.00 78.75 90 VAL A N 1
ATOM 695 C CA . VAL A 1 90 ? -27.314 -0.886 -3.679 1.00 78.75 90 VAL A CA 1
ATOM 696 C C . VAL A 1 90 ? -26.020 -1.426 -3.088 1.00 78.75 90 VAL A C 1
ATOM 698 O O . VAL A 1 90 ? -25.001 -1.313 -3.749 1.00 78.75 90 VAL A O 1
ATOM 701 N N . ILE A 1 91 ? -26.102 -2.074 -1.919 1.00 74.69 91 ILE A N 1
ATOM 702 C CA . ILE A 1 91 ? -24.957 -2.722 -1.260 1.00 74.69 91 ILE A CA 1
ATOM 703 C C . ILE A 1 91 ? -24.536 -3.997 -2.022 1.00 74.69 91 ILE A C 1
ATOM 705 O O . ILE A 1 91 ? -25.348 -4.910 -2.208 1.00 74.69 91 ILE A O 1
ATOM 709 N N . GLY A 1 92 ? -23.266 -4.087 -2.413 1.00 67.69 92 GLY A N 1
ATOM 710 C CA . GLY A 1 92 ? -22.652 -5.135 -3.222 1.00 67.69 92 GLY A CA 1
ATOM 711 C C . GLY A 1 92 ? -21.131 -5.234 -3.030 1.00 67.69 92 GLY A C 1
ATOM 712 O O . GLY A 1 92 ? -20.520 -4.502 -2.261 1.00 67.69 92 GLY A O 1
ATOM 713 N N . GLY A 1 93 ? -20.505 -6.207 -3.700 1.00 65.69 93 GLY A N 1
ATOM 714 C CA . GLY A 1 93 ? -19.102 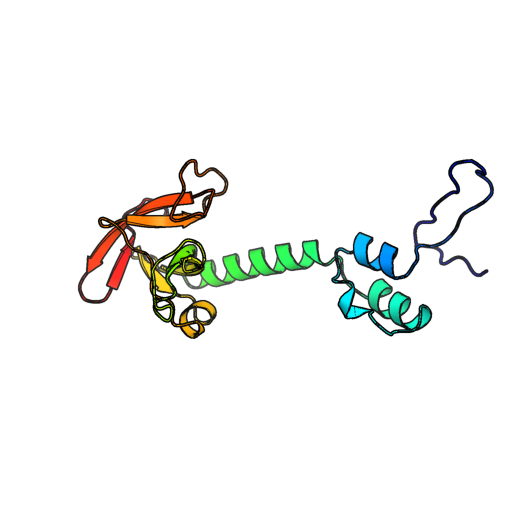-6.580 -3.456 1.00 65.69 93 GLY A CA 1
ATOM 715 C C . GLY A 1 93 ? -18.053 -5.512 -3.793 1.00 65.69 93 GLY A C 1
ATOM 716 O O . GLY A 1 93 ? -16.944 -5.607 -3.277 1.00 65.69 93 GLY A O 1
ATOM 717 N N . ASP A 1 94 ? -18.397 -4.518 -4.616 1.00 78.44 94 ASP A N 1
ATOM 718 C CA . ASP A 1 94 ? -17.494 -3.429 -5.017 1.00 78.44 94 ASP A CA 1
ATOM 719 C C . ASP A 1 94 ? -17.612 -2.181 -4.122 1.00 78.44 94 ASP A C 1
ATOM 721 O O . ASP A 1 94 ? -16.804 -1.268 -4.260 1.00 78.44 94 ASP A O 1
ATOM 725 N N . ASP A 1 95 ? -18.572 -2.143 -3.191 1.00 86.44 95 ASP A N 1
ATOM 726 C CA . ASP A 1 95 ? -18.790 -0.987 -2.305 1.00 86.44 95 ASP A CA 1
ATOM 727 C C . ASP A 1 95 ? -17.851 -0.993 -1.104 1.00 86.44 95 ASP A C 1
ATOM 729 O O . ASP A 1 95 ? -17.732 -0.011 -0.379 1.00 86.44 95 ASP A O 1
ATOM 733 N N . PHE A 1 96 ? -17.215 -2.126 -0.834 1.00 88.88 96 PHE A N 1
ATOM 734 C CA . PHE A 1 96 ? -16.330 -2.273 0.305 1.00 88.88 96 PHE A CA 1
ATOM 735 C C . PHE A 1 96 ? -14.891 -2.025 -0.145 1.00 88.88 96 PHE A C 1
ATOM 737 O O . PHE A 1 96 ? -14.464 -2.469 -1.211 1.00 88.88 96 PHE A O 1
ATOM 744 N N . HIS A 1 97 ? -14.108 -1.345 0.685 1.00 90.44 97 HIS A N 1
ATOM 745 C CA . HIS A 1 97 ? -12.719 -1.030 0.369 1.00 90.44 97 HIS A CA 1
ATOM 746 C C . HIS A 1 97 ? -11.819 -1.179 1.589 1.00 90.44 97 HIS A C 1
ATOM 748 O O . HIS A 1 97 ? -12.237 -0.977 2.725 1.00 90.44 97 HIS A O 1
ATOM 754 N N . TRP A 1 98 ? -10.544 -1.487 1.353 1.00 92.44 98 TRP A N 1
ATOM 755 C CA . TRP A 1 98 ? -9.522 -1.397 2.390 1.00 92.44 98 TRP A CA 1
ATOM 756 C C . TRP A 1 98 ? -9.027 0.039 2.516 1.00 92.44 98 TRP A C 1
ATOM 758 O O . TRP A 1 98 ? -8.487 0.600 1.563 1.00 92.44 98 TRP A O 1
ATOM 768 N N . ALA A 1 99 ? -9.121 0.601 3.716 1.00 93.62 99 ALA A N 1
ATOM 769 C CA . ALA A 1 99 ? -8.586 1.918 4.025 1.00 93.62 99 ALA A CA 1
ATOM 770 C C . ALA A 1 99 ? -7.708 1.890 5.279 1.00 93.62 99 ALA A C 1
ATOM 772 O O . ALA A 1 99 ? -7.910 1.095 6.196 1.00 93.62 99 ALA A O 1
ATOM 773 N N . THR A 1 100 ? -6.713 2.777 5.334 1.00 94.00 100 THR A N 1
ATOM 774 C CA . THR A 1 100 ? -5.855 2.904 6.517 1.00 94.00 100 THR A CA 1
ATOM 775 C C . THR A 1 100 ? -6.571 3.686 7.612 1.00 94.00 100 THR A C 1
ATOM 777 O O . THR A 1 100 ? -6.888 4.871 7.444 1.00 94.00 100 THR A O 1
ATOM 780 N N . ALA A 1 101 ? -6.740 3.044 8.760 1.00 94.88 101 ALA A N 1
ATOM 781 C CA . ALA A 1 101 ? -7.131 3.650 10.019 1.00 94.88 101 ALA A CA 1
ATOM 782 C C . ALA A 1 101 ? -5.946 3.712 10.989 1.00 94.88 101 ALA A C 1
ATOM 784 O O . ALA A 1 101 ? -4.938 3.035 10.816 1.00 94.88 101 ALA A O 1
ATOM 785 N N . LEU A 1 102 ? -6.071 4.555 12.002 1.00 94.94 102 LEU A N 1
ATOM 786 C CA . LEU A 1 102 ? -5.113 4.793 13.066 1.00 94.94 102 LEU A CA 1
ATOM 787 C C . LEU A 1 102 ? -5.787 4.444 14.391 1.00 94.94 102 LEU A C 1
ATOM 789 O O . LEU A 1 102 ? -6.894 4.913 14.664 1.00 94.94 102 LEU A O 1
ATOM 793 N N . VAL A 1 103 ? -5.109 3.639 15.199 1.00 94.44 103 VAL A N 1
ATOM 794 C CA . VAL A 1 103 ? -5.513 3.295 16.563 1.00 94.44 103 VAL A CA 1
ATOM 795 C C . VAL A 1 103 ? -4.573 4.003 17.526 1.00 94.44 103 VAL A C 1
ATOM 797 O O . VAL A 1 103 ? -3.358 3.829 17.435 1.00 94.44 103 VAL A O 1
ATOM 800 N N . ASP A 1 104 ? -5.112 4.819 18.428 1.00 92.62 104 ASP A N 1
ATOM 801 C CA . ASP A 1 104 ? -4.304 5.454 19.472 1.00 92.62 104 ASP A CA 1
ATOM 802 C C . ASP A 1 104 ? -4.017 4.500 20.646 1.00 92.62 104 ASP A C 1
ATOM 804 O O . ASP A 1 104 ? -4.587 3.415 20.754 1.00 92.62 104 ASP A O 1
ATOM 808 N N . ALA A 1 105 ? -3.158 4.921 21.577 1.00 88.31 105 ALA A N 1
ATOM 809 C CA . ALA A 1 105 ? -2.804 4.133 22.763 1.00 88.31 105 ALA A CA 1
ATOM 810 C C . ALA 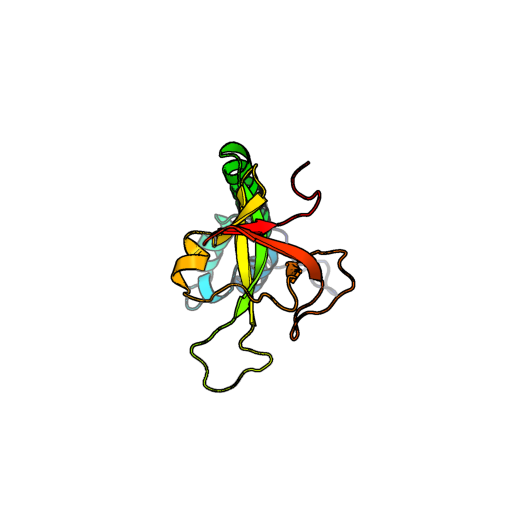A 1 105 ? -3.993 3.762 23.679 1.00 88.31 105 ALA A C 1
ATOM 812 O O . ALA A 1 105 ? -3.845 2.917 24.559 1.00 88.31 105 ALA A O 1
ATOM 813 N N . LYS A 1 106 ? -5.163 4.396 23.519 1.00 89.00 106 LYS A N 1
ATOM 814 C CA . LYS A 1 106 ? -6.388 4.060 24.262 1.00 89.00 106 LYS A CA 1
ATOM 815 C C . LYS A 1 106 ? -7.270 3.064 23.506 1.00 89.00 106 LYS A C 1
ATOM 817 O O . LYS A 1 106 ? -8.285 2.646 24.055 1.00 89.00 106 LYS A O 1
ATOM 822 N N . GLY A 1 107 ? -6.907 2.699 22.277 1.00 90.56 107 GLY A N 1
ATOM 823 C CA . GLY A 1 107 ? -7.708 1.864 21.387 1.00 90.56 107 GLY A CA 1
ATOM 824 C C . GLY A 1 107 ? -8.695 2.653 20.524 1.00 90.56 107 GLY A C 1
ATOM 825 O O . GLY A 1 107 ? -9.529 2.041 19.860 1.00 90.56 107 GLY A O 1
ATOM 826 N N . THR A 1 108 ? -8.636 3.990 20.519 1.00 93.44 108 THR A N 1
ATOM 827 C CA . THR A 1 108 ? -9.561 4.820 19.733 1.00 93.44 108 THR A CA 1
ATOM 828 C C . THR A 1 108 ? -9.214 4.736 18.256 1.00 93.44 108 THR A C 1
ATOM 830 O O . THR A 1 108 ? -8.096 5.068 17.860 1.00 93.44 108 THR A O 1
ATOM 833 N N . LEU A 1 109 ? -10.190 4.356 17.439 1.00 94.44 109 LEU A N 1
ATOM 834 C CA . LEU A 1 109 ? -10.058 4.221 15.998 1.00 94.44 109 LEU A CA 1
ATOM 835 C C . LEU A 1 109 ? -10.416 5.525 15.279 1.00 94.44 109 LEU A C 1
ATOM 837 O O . LEU A 1 109 ? -11.460 6.129 15.534 1.00 94.44 109 LEU A O 1
ATOM 841 N N . LYS A 1 110 ? -9.571 5.942 14.333 1.00 94.62 110 LYS A N 1
ATOM 842 C CA . LYS A 1 110 ? -9.838 7.060 13.416 1.00 94.62 110 LYS A CA 1
ATOM 843 C C . LYS A 1 110 ? -9.305 6.745 12.029 1.00 94.62 110 LYS A C 1
ATOM 845 O O . LYS A 1 110 ? -8.208 6.220 11.904 1.00 94.62 110 LYS A O 1
ATOM 850 N N . LEU A 1 111 ? -10.031 7.101 10.974 1.00 93.00 111 LEU A N 1
ATOM 851 C CA . LEU A 1 111 ? -9.476 7.017 9.622 1.00 93.00 111 LEU A CA 1
ATOM 852 C C . LEU A 1 111 ? -8.245 7.927 9.503 1.00 93.00 111 LEU A C 1
ATOM 854 O O . LEU A 1 111 ? -8.213 9.019 10.077 1.00 93.00 111 LEU A O 1
ATOM 858 N N . SER A 1 112 ? -7.235 7.486 8.751 1.00 91.94 112 SER A N 1
ATOM 859 C CA . SER A 1 112 ? -6.100 8.346 8.410 1.00 91.94 112 SER A CA 1
ATOM 860 C C . SER A 1 112 ? -6.582 9.590 7.643 1.00 91.94 112 SER A C 1
ATOM 862 O O . SER A 1 112 ? -7.611 9.524 6.968 1.00 91.94 112 SER A O 1
ATOM 864 N N . PRO A 1 113 ? -5.847 10.719 7.655 1.00 92.44 113 PRO A N 1
ATOM 865 C CA . PRO A 1 113 ? -6.260 11.917 6.918 1.00 92.44 113 PRO A CA 1
ATOM 866 C C . PRO A 1 113 ? -6.499 11.682 5.418 1.00 92.44 113 PRO A C 1
ATOM 868 O O . PRO A 1 113 ? -7.311 12.369 4.805 1.00 92.44 113 PRO A O 1
ATOM 871 N N . ALA A 1 114 ? -5.790 10.722 4.814 1.00 89.38 114 ALA A N 1
ATOM 872 C CA . ALA A 1 114 ? -6.000 10.331 3.424 1.00 89.38 114 ALA A CA 1
ATOM 873 C C . ALA A 1 114 ? -7.314 9.555 3.244 1.00 89.38 114 ALA A C 1
ATOM 875 O O . ALA A 1 114 ? -8.091 9.887 2.354 1.00 89.38 114 ALA A O 1
ATOM 876 N N . ALA A 1 115 ? -7.590 8.583 4.118 1.00 90.31 115 ALA A N 1
ATOM 877 C CA . ALA A 1 115 ? -8.828 7.807 4.087 1.00 90.31 115 ALA A CA 1
ATOM 878 C C . ALA A 1 115 ? -10.064 8.659 4.429 1.00 90.31 115 ALA A C 1
ATOM 880 O O . ALA A 1 115 ? -11.093 8.537 3.781 1.00 90.31 115 ALA A O 1
ATOM 881 N N . GLN A 1 116 ? -9.958 9.602 5.372 1.00 92.44 116 GLN A N 1
ATOM 882 C CA . GLN A 1 116 ? -11.051 10.527 5.706 1.00 92.44 116 GLN A CA 1
ATOM 883 C C . GLN A 1 116 ? -11.527 11.343 4.500 1.00 92.44 116 GLN A C 1
ATOM 885 O O . GLN A 1 116 ? -12.719 11.601 4.367 1.00 92.44 116 GLN A O 1
ATOM 890 N N . LYS A 1 117 ? -10.613 11.731 3.599 1.00 92.38 117 LYS A N 1
ATOM 891 C CA . LYS A 1 117 ? -10.963 12.466 2.373 1.00 92.38 117 LYS A CA 1
ATOM 892 C C . LYS A 1 117 ? -11.805 11.647 1.395 1.00 92.38 117 LYS A C 1
ATOM 894 O O . LYS A 1 117 ? -12.443 12.248 0.540 1.00 92.38 117 LYS A O 1
ATOM 899 N N . GLN A 1 118 ? -11.798 10.317 1.508 1.00 87.62 118 GLN A N 1
ATOM 900 C CA . GLN A 1 118 ? -12.647 9.443 0.696 1.00 87.62 118 GLN A CA 1
ATOM 901 C C . GLN A 1 118 ? -14.108 9.475 1.166 1.00 87.62 118 GLN A C 1
ATOM 903 O O . GLN A 1 118 ? -14.992 9.147 0.389 1.00 87.62 118 GLN A O 1
ATOM 908 N N . GLY A 1 119 ? -14.375 9.899 2.410 1.00 89.00 119 GLY A N 1
ATOM 909 C CA . GLY A 1 119 ? -15.735 10.038 2.943 1.00 89.00 119 GLY A CA 1
ATOM 910 C C . GLY A 1 119 ? -16.456 8.717 3.232 1.00 89.00 119 GLY A C 1
ATOM 911 O O . GLY A 1 119 ? -17.634 8.745 3.565 1.00 89.00 119 GLY A O 1
ATOM 912 N N . MET A 1 120 ? -15.762 7.583 3.127 1.00 92.62 120 MET A N 1
ATOM 913 C CA . MET A 1 120 ? -16.315 6.245 3.345 1.00 92.62 120 MET A CA 1
ATOM 914 C C . MET A 1 120 ? -16.227 5.865 4.832 1.00 92.62 120 MET A C 1
ATOM 916 O O . MET A 1 120 ? -15.119 5.869 5.383 1.00 92.62 120 MET A O 1
ATOM 920 N N . PRO A 1 121 ? -17.345 5.569 5.518 1.00 93.00 121 PRO A N 1
ATOM 921 C CA . PRO A 1 121 ? -17.327 5.161 6.921 1.00 93.00 121 PRO A CA 1
ATOM 922 C C . PRO A 1 121 ? -16.797 3.736 7.121 1.00 93.00 121 PRO A C 1
ATOM 924 O O . PRO A 1 121 ? -16.713 2.937 6.191 1.00 93.00 121 PRO A O 1
ATOM 927 N N . PHE A 1 122 ? -16.446 3.403 8.367 1.00 93.81 122 PHE A N 1
ATOM 928 C CA . PHE A 1 122 ? -16.058 2.043 8.745 1.00 93.81 122 PHE A CA 1
ATOM 929 C C . PHE A 1 122 ? -17.199 1.053 8.511 1.00 93.81 122 PHE A C 1
ATOM 931 O O . PHE A 1 122 ? -18.323 1.300 8.949 1.00 93.81 122 PHE A O 1
ATOM 938 N N . ASN A 1 123 ? -16.891 -0.101 7.922 1.00 92.19 123 ASN A N 1
ATOM 939 C CA . ASN A 1 123 ? -17.830 -1.211 7.880 1.00 92.19 123 ASN A CA 1
ATOM 940 C C . ASN A 1 123 ? -17.789 -1.975 9.214 1.00 92.19 123 ASN A C 1
ATOM 942 O O . ASN A 1 123 ? -16.853 -2.733 9.477 1.00 92.19 123 ASN A O 1
ATOM 946 N N . ILE A 1 124 ? -18.791 -1.758 10.070 1.00 91.75 124 ILE A N 1
ATOM 947 C CA . ILE A 1 124 ? -18.931 -2.445 11.361 1.00 91.75 124 ILE A CA 1
ATOM 948 C C . ILE A 1 124 ? -20.185 -3.312 11.325 1.00 91.75 124 ILE A C 1
ATOM 950 O O . ILE A 1 124 ? -21.297 -2.803 11.191 1.00 91.75 124 ILE A O 1
ATOM 954 N N . MET A 1 125 ? -20.006 -4.618 11.508 1.00 89.12 125 MET A N 1
ATOM 955 C CA . MET A 1 125 ? -21.085 -5.606 11.501 1.00 89.12 125 MET A CA 1
ATOM 956 C C . MET A 1 125 ? -21.087 -6.361 12.826 1.00 89.12 125 MET A C 1
ATOM 958 O O . MET A 1 125 ? -20.046 -6.838 13.264 1.00 89.12 125 MET A O 1
ATOM 962 N N . ASP A 1 126 ? -22.240 -6.429 13.496 1.00 90.56 126 ASP A N 1
ATOM 963 C CA . ASP A 1 126 ? -22.417 -7.143 14.772 1.00 90.56 126 ASP A CA 1
ATOM 964 C C . ASP A 1 126 ? -21.377 -6.779 15.857 1.00 90.56 126 ASP A C 1
ATOM 966 O O . ASP A 1 126 ? -20.924 -7.619 16.636 1.00 90.56 126 ASP A O 1
ATOM 970 N N . GLY A 1 127 ? -20.981 -5.501 15.913 1.00 91.25 127 GLY A N 1
ATOM 971 C CA . GLY A 1 127 ? -19.971 -5.012 16.859 1.00 91.25 127 GLY A CA 1
ATOM 972 C C . GLY A 1 127 ? -18.546 -5.469 16.535 1.00 91.25 127 GLY A C 1
ATOM 973 O O . GLY A 1 127 ? -17.686 -5.478 17.416 1.00 91.25 127 GLY A O 1
ATOM 974 N N . GLN A 1 128 ? -18.288 -5.856 15.286 1.00 92.69 128 GLN A N 1
ATOM 975 C CA . GLN A 1 128 ? -16.984 -6.281 14.801 1.00 92.69 128 GLN A CA 1
ATOM 976 C C . GLN A 1 128 ? -16.537 -5.454 13.597 1.00 92.69 128 GLN A C 1
ATOM 978 O O . GLN A 1 128 ? -17.340 -5.040 12.764 1.00 92.69 128 GLN A O 1
ATOM 983 N N . LEU A 1 129 ? -15.229 -5.241 13.512 1.00 93.19 129 LEU A N 1
ATOM 984 C CA . LEU A 1 129 ? -14.551 -4.561 12.419 1.00 93.19 129 LEU A CA 1
ATOM 985 C C . LEU A 1 129 ? -13.665 -5.564 11.685 1.00 93.19 129 LEU A C 1
ATOM 987 O O . LEU A 1 129 ? -12.833 -6.221 12.313 1.00 93.19 129 LEU A O 1
ATOM 991 N N . ALA A 1 130 ? -13.811 -5.660 10.367 1.00 93.38 130 ALA A N 1
ATOM 992 C CA . ALA A 1 130 ? -12.889 -6.436 9.550 1.00 93.38 130 ALA A CA 1
ATOM 993 C C . ALA A 1 130 ? -11.564 -5.684 9.388 1.00 93.38 130 ALA A C 1
ATOM 995 O O . ALA A 1 130 ? -11.535 -4.525 8.963 1.00 93.38 130 ALA A O 1
ATOM 996 N N . VAL A 1 131 ? -10.462 -6.361 9.698 1.00 93.44 131 VAL A N 1
ATOM 997 C CA . VAL A 1 131 ? -9.100 -5.841 9.565 1.00 93.44 131 VAL A CA 1
ATOM 998 C C . VAL A 1 131 ? -8.288 -6.783 8.693 1.00 93.44 131 VAL A C 1
ATOM 1000 O O . VAL A 1 131 ? -8.363 -8.005 8.829 1.00 93.44 131 VAL A O 1
ATOM 1003 N N . TYR A 1 132 ? -7.521 -6.225 7.762 1.00 92.62 132 TYR A N 1
ATOM 1004 C CA . TYR A 1 132 ? -6.628 -7.013 6.927 1.00 92.62 132 TYR A CA 1
ATOM 1005 C C . TYR A 1 132 ? -5.537 -7.643 7.794 1.00 92.62 132 TYR A C 1
ATOM 1007 O O . TYR A 1 132 ? -4.836 -6.958 8.539 1.00 92.62 132 TYR A O 1
ATOM 1015 N N . SER A 1 133 ? -5.363 -8.951 7.643 1.00 90.31 133 SER A N 1
ATOM 1016 C CA . SER A 1 133 ? -4.366 -9.729 8.371 1.00 90.31 133 SER A CA 1
ATOM 1017 C C . SER A 1 133 ? -3.754 -10.722 7.392 1.00 90.31 133 SER A C 1
ATOM 1019 O O . SER A 1 133 ? -4.486 -11.574 6.891 1.00 90.31 133 SER A O 1
ATOM 1021 N N . PRO A 1 134 ? -2.441 -10.663 7.088 1.00 86.44 134 PRO A N 1
ATOM 1022 C CA . PRO A 1 134 ? -1.805 -11.577 6.132 1.00 86.44 134 PRO A CA 1
ATOM 1023 C C . PRO A 1 134 ? -2.001 -13.061 6.468 1.00 86.44 134 PRO A C 1
ATOM 1025 O O . PRO A 1 134 ? -2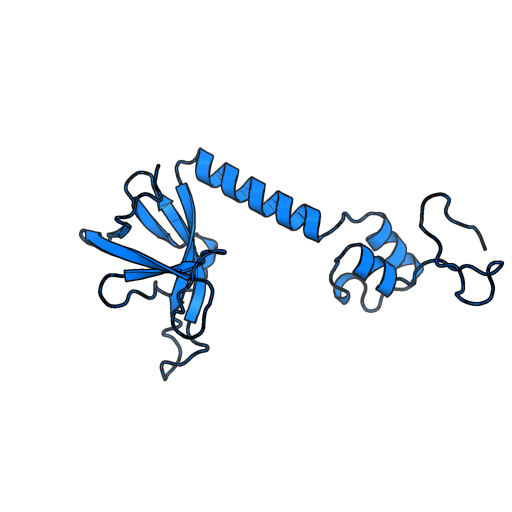.039 -13.899 5.572 1.00 86.44 134 PRO A O 1
ATOM 1028 N N . ASN A 1 135 ? -2.145 -13.368 7.759 1.00 87.25 135 ASN A N 1
ATOM 1029 C CA . ASN A 1 135 ? -2.382 -14.714 8.282 1.00 87.25 135 ASN A CA 1
ATOM 1030 C C . ASN A 1 135 ? -3.861 -14.959 8.635 1.00 87.25 135 ASN A C 1
ATOM 1032 O O . ASN A 1 135 ? -4.201 -16.006 9.189 1.00 87.25 135 ASN A O 1
ATOM 1036 N N . GLY A 1 136 ? -4.735 -13.994 8.344 1.00 86.00 136 GLY A N 1
ATOM 1037 C CA . GLY A 1 136 ? -6.168 -14.084 8.573 1.00 86.00 136 GLY A CA 1
ATOM 1038 C C . GLY A 1 136 ? -6.793 -15.208 7.751 1.00 86.00 136 GLY A C 1
ATOM 1039 O O . GLY A 1 136 ? -6.427 -15.458 6.602 1.00 86.00 136 GLY A O 1
ATOM 1040 N N . THR A 1 137 ? -7.759 -15.903 8.342 1.00 86.94 137 THR A N 1
ATOM 1041 C CA . THR A 1 137 ? -8.474 -17.014 7.688 1.00 86.94 137 THR A CA 1
ATOM 1042 C C . THR A 1 137 ? -9.895 -16.636 7.280 1.00 86.94 137 THR A C 1
ATOM 1044 O O . THR A 1 137 ? -10.582 -17.426 6.631 1.00 86.94 137 THR A O 1
ATOM 1047 N N . GLN A 1 138 ? -10.344 -15.434 7.647 1.00 89.69 138 GLN A N 1
ATOM 1048 C CA . GLN A 1 138 ? -11.710 -14.976 7.439 1.00 89.69 138 GLN A CA 1
ATOM 1049 C C . GLN A 1 138 ? -11.833 -14.165 6.143 1.00 89.69 138 GLN A C 1
ATOM 1051 O O . GLN A 1 138 ? -10.844 -13.788 5.503 1.00 89.69 138 GLN A O 1
ATOM 1056 N N . LYS A 1 139 ? -13.088 -13.943 5.745 1.00 88.50 139 LYS A N 1
ATOM 1057 C CA . LYS A 1 139 ? -13.484 -13.131 4.597 1.00 88.50 139 LYS A CA 1
ATOM 1058 C C . LYS A 1 139 ? -14.567 -12.151 5.048 1.00 88.50 139 LYS A C 1
ATOM 1060 O O . LYS A 1 139 ? -15.529 -12.581 5.686 1.00 88.50 139 LYS A O 1
ATOM 1065 N N . SER A 1 140 ? -14.427 -10.884 4.673 1.00 87.38 140 SER A N 1
ATOM 1066 C CA . SER A 1 140 ? -15.447 -9.841 4.852 1.00 87.38 140 SER A CA 1
ATOM 1067 C C . SER A 1 140 ? -15.845 -9.305 3.493 1.00 87.38 140 SER A C 1
ATOM 1069 O O . SER A 1 140 ? -14.964 -9.021 2.696 1.00 87.38 140 SER A O 1
ATOM 1071 N N . CYS A 1 141 ? -17.140 -9.299 3.174 1.00 82.62 141 CYS A N 1
ATOM 1072 C CA . CYS A 1 141 ? -17.734 -8.707 1.962 1.00 82.62 141 CYS A CA 1
ATOM 1073 C C . CYS A 1 141 ? -17.068 -8.978 0.589 1.00 82.62 141 CYS A C 1
ATOM 1075 O O . CYS A 1 141 ? -17.420 -8.346 -0.395 1.00 82.62 141 CYS A O 1
ATOM 1077 N N . GLY A 1 142 ? -16.154 -9.950 0.466 1.00 75.31 142 GLY A N 1
ATOM 1078 C CA . GLY A 1 142 ? -15.345 -10.132 -0.751 1.00 75.31 142 GLY A CA 1
ATOM 1079 C C . GLY A 1 142 ? -13.840 -10.132 -0.484 1.00 75.31 142 GLY A C 1
ATOM 1080 O O . GLY A 1 142 ? -13.107 -10.895 -1.118 1.00 75.31 142 GLY A O 1
ATOM 1081 N N . HIS A 1 143 ? -13.408 -9.378 0.521 1.00 77.25 143 HIS A N 1
ATOM 1082 C CA . HIS A 1 143 ? -12.027 -9.156 0.912 1.00 77.25 143 HIS A CA 1
ATOM 1083 C C . HIS A 1 143 ? -11.446 -10.265 1.784 1.00 77.25 143 HIS A C 1
ATOM 1085 O O . HIS A 1 143 ? -12.068 -10.765 2.722 1.00 77.25 143 HIS A O 1
ATOM 1091 N N . LYS A 1 144 ? -10.209 -10.643 1.453 1.00 79.81 144 LYS A N 1
ATOM 1092 C CA . LYS A 1 144 ? -9.382 -11.630 2.151 1.00 79.81 144 LYS A CA 1
ATOM 1093 C C . LYS A 1 144 ? -7.895 -11.287 1.964 1.00 79.81 144 LYS A C 1
ATOM 1095 O O . LYS A 1 144 ? -7.562 -10.676 0.946 1.00 79.81 144 LYS A O 1
ATOM 1100 N N . PRO A 1 145 ? -7.003 -11.775 2.838 1.00 89.19 145 PRO A N 1
ATOM 1101 C CA . PRO A 1 145 ? -7.291 -12.359 4.151 1.00 89.19 145 PRO A CA 1
ATOM 1102 C C . PRO A 1 145 ? -7.636 -11.290 5.204 1.00 89.19 145 PRO A C 1
ATOM 1104 O O . PRO A 1 145 ? -7.037 -10.214 5.222 1.00 89.19 145 PRO A O 1
ATOM 1107 N N . CYS A 1 146 ? -8.605 -11.576 6.079 1.00 90.44 146 CYS A N 1
ATOM 1108 C CA . CYS A 1 146 ? -8.957 -10.686 7.188 1.00 90.44 146 CYS A CA 1
ATOM 1109 C C . CYS A 1 146 ? -9.142 -11.430 8.517 1.00 90.44 146 CYS A C 1
ATOM 1111 O O . CYS A 1 146 ? -9.228 -12.662 8.563 1.00 90.44 146 CYS A O 1
ATOM 1113 N N . GLU A 1 147 ? -9.208 -10.647 9.588 1.00 92.38 147 GLU A N 1
ATOM 1114 C CA . GLU A 1 147 ? -9.649 -11.033 10.924 1.00 92.38 147 GLU A CA 1
ATOM 1115 C C . GLU A 1 147 ? -10.680 -10.020 11.441 1.00 92.38 147 GLU A C 1
ATOM 1117 O O . GLU A 1 147 ? -10.625 -8.840 11.092 1.00 92.38 147 GLU A O 1
ATOM 1122 N N . TYR A 1 148 ? -11.634 -10.471 12.253 1.00 91.88 148 TYR A N 1
ATOM 1123 C CA . TYR A 1 148 ? -12.615 -9.597 12.892 1.00 91.88 148 TYR A CA 1
ATOM 1124 C C . TYR A 1 148 ? -12.156 -9.187 14.286 1.00 91.88 148 TYR A C 1
ATOM 1126 O O . TYR A 1 148 ? -11.903 -10.030 15.151 1.00 91.88 148 TYR A O 1
ATOM 1134 N N . LEU A 1 149 ? -12.108 -7.879 14.519 1.00 91.44 149 LEU A N 1
ATOM 1135 C CA . LEU A 1 149 ? -11.813 -7.306 15.821 1.00 91.44 149 LEU A CA 1
ATOM 1136 C C . LEU A 1 149 ? -13.096 -6.817 16.490 1.00 91.44 149 LEU A C 1
ATOM 1138 O O . LEU A 1 149 ? -13.859 -6.084 15.860 1.00 91.44 149 LEU A O 1
ATOM 1142 N N . PRO A 1 150 ? -13.331 -7.157 17.765 1.00 92.88 150 PRO A N 1
ATOM 1143 C CA . PRO A 1 150 ? -14.434 -6.580 18.512 1.00 92.88 150 PRO A CA 1
ATOM 1144 C C . PRO A 1 150 ? -14.230 -5.070 18.696 1.00 92.88 150 PRO A C 1
ATOM 1146 O O . PRO A 1 150 ? -13.133 -4.602 19.025 1.00 92.88 150 PRO A O 1
ATOM 1149 N N . VAL A 1 151 ? -15.307 -4.313 18.501 1.00 93.44 151 VAL A N 1
ATOM 1150 C CA . VAL A 1 151 ? -15.344 -2.864 18.699 1.00 93.44 151 VAL A CA 1
ATOM 1151 C C . VAL A 1 151 ? -16.458 -2.466 19.659 1.00 93.44 151 VAL A C 1
ATOM 1153 O O . VAL A 1 151 ? -17.501 -3.110 19.741 1.00 93.44 151 VAL A O 1
ATOM 1156 N N . MET A 1 152 ? -16.239 -1.384 20.401 1.00 91.88 152 MET A N 1
ATOM 1157 C CA . MET A 1 152 ? -17.231 -0.786 21.292 1.00 91.88 152 MET A CA 1
ATOM 1158 C C . MET A 1 152 ? -17.405 0.693 20.974 1.00 91.88 152 MET A C 1
ATOM 1160 O O . MET A 1 152 ? -16.436 1.393 20.688 1.00 91.88 152 MET A O 1
ATOM 1164 N N . MET A 1 153 ? -18.641 1.171 21.075 1.00 88.75 153 MET A N 1
ATOM 1165 C CA . MET A 1 153 ? -18.954 2.594 20.963 1.00 88.75 153 MET A CA 1
ATOM 1166 C C . MET A 1 153 ? -18.854 3.248 22.341 1.00 88.75 153 MET A C 1
ATOM 1168 O O . MET A 1 153 ? -19.445 2.764 23.307 1.00 88.75 153 MET A O 1
ATOM 1172 N N . SER A 1 154 ? -18.122 4.354 22.435 1.00 85.69 154 SER A N 1
ATOM 1173 C CA . SER A 1 154 ? -18.009 5.179 23.640 1.00 85.69 154 SER A CA 1
ATOM 1174 C C . SER A 1 154 ? -18.297 6.635 23.280 1.00 85.69 154 SER A C 1
ATOM 1176 O O . SER A 1 154 ? -17.386 7.403 22.966 1.00 85.69 154 SER A O 1
ATOM 1178 N N . GLY A 1 155 ? -19.577 7.015 23.307 1.00 86.69 155 GLY A N 1
ATOM 1179 C CA . GLY A 1 155 ? -20.033 8.262 22.686 1.00 86.69 155 GLY A CA 1
ATOM 1180 C C . GLY A 1 155 ? -19.872 8.172 21.167 1.00 86.69 155 GLY A C 1
ATOM 1181 O O . GLY A 1 155 ? -20.260 7.166 20.581 1.00 86.69 155 GLY A O 1
ATOM 1182 N N . ASP A 1 156 ? -19.236 9.175 20.560 1.00 85.81 156 ASP A N 1
ATOM 1183 C CA . ASP A 1 156 ? -18.951 9.207 19.114 1.00 85.81 156 ASP A CA 1
ATOM 1184 C C . ASP A 1 156 ? -17.655 8.462 18.730 1.00 85.81 156 ASP A C 1
ATOM 1186 O O . ASP A 1 156 ? -17.271 8.420 17.561 1.00 85.81 156 ASP A O 1
ATOM 1190 N N . ALA A 1 157 ? -16.932 7.911 19.711 1.00 88.94 157 ALA A N 1
ATOM 1191 C CA . ALA A 1 157 ? -15.675 7.207 19.486 1.00 88.94 157 ALA A CA 1
ATOM 1192 C C . ALA A 1 157 ? -15.889 5.700 19.297 1.00 88.94 157 ALA A C 1
ATOM 1194 O O . ALA A 1 157 ? -16.592 5.057 20.080 1.00 88.94 157 ALA A O 1
ATOM 1195 N N . ILE A 1 158 ? -15.199 5.136 18.304 1.00 93.19 158 ILE A N 1
ATOM 1196 C CA . ILE A 1 158 ? -15.101 3.693 18.074 1.00 93.19 158 ILE A CA 1
ATOM 1197 C C . ILE A 1 158 ? -13.823 3.201 18.747 1.00 93.19 158 ILE A C 1
ATOM 1199 O O . ILE A 1 158 ? -12.737 3.707 18.465 1.00 93.19 158 ILE A O 1
ATOM 1203 N N . MET A 1 159 ? -13.948 2.214 19.626 1.00 92.62 159 MET A N 1
ATOM 1204 C CA . MET A 1 159 ? -12.843 1.652 20.400 1.00 92.62 159 MET A CA 1
ATOM 1205 C C . MET A 1 159 ? -12.605 0.203 19.986 1.00 92.62 159 MET A C 1
ATOM 1207 O O . MET A 1 159 ? -13.535 -0.599 20.031 1.00 92.62 159 MET A O 1
ATOM 1211 N N . VAL A 1 160 ? -11.375 -0.156 19.627 1.00 90.44 160 VAL A N 1
ATOM 1212 C CA . VAL A 1 160 ? -10.980 -1.547 19.356 1.00 90.44 160 VAL A CA 1
ATOM 1213 C C . VAL A 1 160 ? -10.586 -2.212 20.674 1.00 90.44 160 VAL A C 1
ATOM 1215 O O . VAL A 1 160 ? -9.767 -1.672 21.414 1.00 90.44 160 VAL A O 1
ATOM 1218 N N . THR A 1 161 ? -11.164 -3.373 20.994 1.00 72.75 161 THR A N 1
ATOM 1219 C CA . THR A 1 161 ? -10.987 -4.020 22.312 1.00 72.75 161 THR A CA 1
ATOM 1220 C C . THR A 1 161 ? -9.918 -5.113 22.353 1.00 72.75 161 THR A C 1
ATOM 1222 O O . THR A 1 161 ? -9.787 -5.802 23.364 1.00 72.75 161 THR A O 1
ATOM 1225 N N . SER A 1 162 ? -9.137 -5.289 21.283 1.00 60.94 162 SER A N 1
ATOM 1226 C CA . SER A 1 162 ? -8.155 -6.375 21.180 1.00 60.94 162 SER A CA 1
ATOM 1227 C C . SER A 1 162 ? -6.734 -5.973 21.608 1.00 60.94 162 SER A C 1
ATOM 1229 O O . SER A 1 162 ? -6.353 -4.803 21.612 1.00 60.94 162 SER A O 1
ATOM 1231 N N . SER A 1 163 ? -5.924 -6.989 21.917 1.00 55.81 163 SER A N 1
ATOM 1232 C CA . SER A 1 163 ? -4.506 -6.933 22.297 1.00 55.81 163 SER A CA 1
ATOM 1233 C C . SER A 1 163 ? -3.546 -6.459 21.194 1.00 55.81 163 SER A C 1
ATOM 1235 O O . SER A 1 163 ? -2.346 -6.677 21.313 1.00 55.81 163 SER A O 1
ATOM 1237 N N . LEU A 1 164 ? -4.032 -5.815 20.128 1.00 55.56 164 LEU A N 1
ATOM 1238 C CA . LEU A 1 164 ? -3.175 -5.167 19.124 1.00 55.56 164 LEU A CA 1
ATOM 1239 C C . LEU A 1 164 ? -2.370 -3.981 19.694 1.00 55.56 164 LEU A C 1
ATOM 1241 O O . LEU A 1 164 ? -1.492 -3.459 19.021 1.00 55.56 164 LEU A O 1
ATOM 1245 N N . VAL A 1 165 ? -2.673 -3.550 20.924 1.00 44.69 165 VAL A N 1
ATOM 1246 C CA . VAL A 1 165 ? -2.082 -2.380 21.603 1.00 44.69 165 VAL A CA 1
ATOM 1247 C C . VAL A 1 165 ? -0.980 -2.777 22.614 1.00 44.69 165 VAL A C 1
ATOM 1249 O O . VAL A 1 165 ? -0.721 -2.049 23.573 1.00 44.69 165 VAL A O 1
ATOM 1252 N N . HIS A 1 166 ? -0.325 -3.931 22.442 1.00 36.69 166 HIS A N 1
ATOM 1253 C CA . HIS A 1 166 ? 0.796 -4.365 23.291 1.00 36.69 166 HIS A CA 1
ATOM 1254 C C . HIS A 1 166 ? 2.081 -4.602 22.503 1.00 36.69 166 HIS A C 1
ATOM 1256 O O . HIS A 1 166 ? 2.037 -5.368 21.517 1.00 36.69 166 HIS A O 1
#